Protein AF-L8TKL0-F1 (afdb_monomer)

Organism: NCBI:txid683150

Sequence (137 aa):
MTEVETFREHVNNALQTLDQMRPRPQVFVSSIPNIYQLWSVLKDNEVARLVWSAAQICQSMLASTNTPEMRQQVLDREIAFNAVLEQTCAQYKSCRTDGGAVFGYAFNASDVSRLDYFHPSLQGQANLAEVTWKAAW

pLDDT: mean 97.33, std 3.15, range [66.5, 98.88]

Nearest PDB structures (foldseek):
  1cnt-assembly2_3  TM=2.487E-01  e=6.424E-01  Homo sapiens
  7qhs-assembly1_H  TM=1.490E-01  e=6.641E+00  Saccharomyces cerevisiae

Structure (mmCIF, N/CA/C/O backbone):
data_AF-L8TKL0-F1
#
_entry.id   AF-L8TKL0-F1
#
loop_
_atom_site.group_PDB
_atom_site.id
_atom_site.type_symbol
_atom_site.label_atom_id
_atom_site.label_alt_id
_atom_site.label_comp_id
_atom_site.label_asym_id
_atom_site.label_entity_id
_atom_site.label_seq_id
_atom_site.pdbx_PDB_ins_code
_atom_site.Cartn_x
_atom_site.Cartn_y
_atom_site.Cartn_z
_atom_site.occupancy
_atom_site.B_iso_or_equiv
_atom_site.auth_seq_id
_atom_site.auth_comp_id
_atom_site.auth_asym_id
_atom_site.auth_atom_id
_atom_site.pdbx_PDB_model_num
ATOM 1 N N . MET A 1 1 ? 12.769 -6.707 2.321 1.00 92.88 1 MET A N 1
ATOM 2 C CA . MET A 1 1 ? 11.503 -6.161 2.867 1.00 92.88 1 MET A CA 1
ATOM 3 C C . MET A 1 1 ? 11.488 -6.418 4.366 1.00 92.88 1 MET A C 1
ATOM 5 O O . MET A 1 1 ? 12.154 -7.355 4.782 1.00 92.88 1 MET A O 1
ATOM 9 N N . THR A 1 2 ? 10.776 -5.620 5.166 1.00 96.38 2 THR A N 1
ATOM 10 C CA . THR A 1 2 ? 10.657 -5.815 6.628 1.00 96.38 2 THR A CA 1
ATOM 11 C C . THR A 1 2 ? 10.201 -7.232 6.962 1.00 96.38 2 THR A C 1
ATOM 13 O O . THR A 1 2 ? 9.262 -7.713 6.334 1.00 96.38 2 THR A O 1
ATOM 16 N N . GLU A 1 3 ? 10.833 -7.917 7.913 1.00 98.12 3 GLU A N 1
ATOM 17 C CA . GLU A 1 3 ? 10.375 -9.249 8.331 1.00 98.12 3 GLU A CA 1
ATOM 18 C C . GLU A 1 3 ? 8.951 -9.210 8.899 1.00 98.12 3 GLU A C 1
ATOM 20 O O . GLU A 1 3 ? 8.539 -8.216 9.499 1.00 98.12 3 GLU A O 1
ATOM 25 N N . VAL A 1 4 ? 8.182 -10.283 8.685 1.00 98.62 4 VAL A N 1
ATOM 26 C CA . VAL A 1 4 ? 6.749 -10.329 9.043 1.00 98.62 4 VAL A CA 1
ATOM 27 C C . VAL A 1 4 ? 6.541 -10.122 10.542 1.00 98.62 4 VAL A C 1
ATOM 29 O O . VAL A 1 4 ? 5.661 -9.360 10.932 1.00 98.62 4 VAL A O 1
ATOM 32 N N . GLU A 1 5 ? 7.385 -10.723 11.380 1.00 98.38 5 GLU A N 1
ATOM 33 C CA . GLU A 1 5 ? 7.281 -10.556 12.833 1.00 98.38 5 GLU A CA 1
ATOM 34 C C . GLU A 1 5 ? 7.685 -9.151 13.291 1.00 98.38 5 GLU A C 1
ATOM 36 O O . GLU A 1 5 ? 6.985 -8.559 14.105 1.00 98.38 5 GLU A O 1
ATOM 41 N N . THR A 1 6 ? 8.703 -8.534 12.684 1.00 98.81 6 THR A N 1
ATOM 42 C CA . THR A 1 6 ? 9.023 -7.119 12.950 1.00 98.81 6 THR A CA 1
ATOM 43 C C . THR A 1 6 ? 7.866 -6.197 12.551 1.00 98.81 6 THR A C 1
ATOM 45 O O . THR A 1 6 ? 7.536 -5.251 13.265 1.00 98.81 6 THR A O 1
ATOM 48 N N . PHE A 1 7 ? 7.207 -6.472 11.422 1.00 98.81 7 PHE A N 1
ATOM 49 C CA . PHE A 1 7 ? 6.014 -5.732 11.013 1.00 98.81 7 PHE A CA 1
ATOM 50 C C . PHE A 1 7 ? 4.872 -5.908 12.027 1.00 98.81 7 PHE A C 1
ATOM 52 O O . PHE A 1 7 ? 4.262 -4.921 12.438 1.00 98.81 7 PHE A O 1
ATOM 59 N N . ARG A 1 8 ? 4.632 -7.139 12.498 1.00 98.75 8 ARG A N 1
ATOM 60 C CA . ARG A 1 8 ? 3.637 -7.450 13.536 1.00 98.75 8 ARG A CA 1
ATOM 61 C C . ARG A 1 8 ? 3.903 -6.709 14.837 1.00 98.75 8 ARG A C 1
ATOM 63 O O . ARG A 1 8 ? 2.978 -6.112 15.382 1.00 98.75 8 ARG A O 1
ATOM 70 N N . GLU A 1 9 ? 5.141 -6.709 15.317 1.00 98.75 9 GLU A N 1
ATOM 71 C CA . GLU A 1 9 ? 5.538 -5.973 16.520 1.00 98.75 9 GLU A CA 1
ATOM 72 C C . GLU A 1 9 ? 5.222 -4.479 16.389 1.00 98.75 9 GLU A C 1
ATOM 74 O O . GLU A 1 9 ? 4.602 -3.892 17.277 1.00 98.75 9 GLU A O 1
ATOM 79 N N . HIS A 1 10 ? 5.571 -3.865 15.257 1.00 98.69 10 HIS A N 1
ATOM 80 C CA . HIS A 1 10 ? 5.300 -2.447 15.023 1.00 98.69 10 HIS A CA 1
ATOM 81 C C . HIS A 1 10 ? 3.797 -2.132 14.953 1.00 98.69 10 HIS A C 1
ATOM 83 O O . HIS A 1 10 ? 3.353 -1.158 15.564 1.00 98.69 10 HIS A O 1
ATOM 89 N N . VAL A 1 11 ? 3.002 -2.956 14.259 1.00 98.56 11 VAL A N 1
ATOM 90 C CA . VAL A 1 11 ? 1.540 -2.778 14.175 1.00 98.56 11 VAL A CA 1
ATOM 91 C C . VAL A 1 11 ? 0.889 -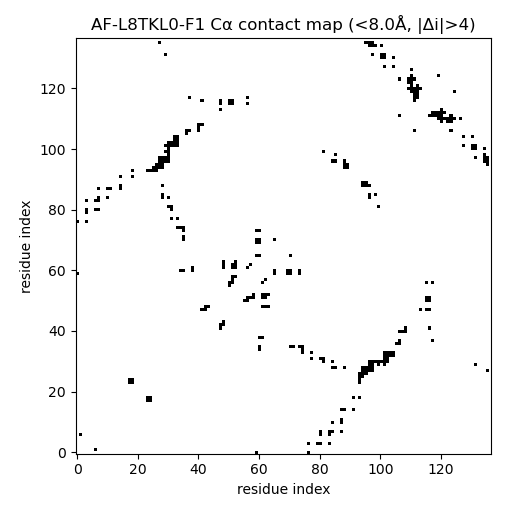2.963 15.551 1.00 98.56 11 VAL A C 1
ATOM 93 O O . VAL A 1 11 ? 0.063 -2.138 15.945 1.00 98.56 11 VAL A O 1
ATOM 96 N N . ASN A 1 12 ? 1.293 -3.985 16.314 1.00 98.44 12 ASN A N 1
ATOM 97 C CA . ASN A 1 12 ? 0.812 -4.216 17.680 1.00 98.44 12 ASN A CA 1
ATOM 98 C C . ASN A 1 12 ? 1.078 -2.997 18.574 1.00 98.44 12 ASN A C 1
ATOM 100 O O . ASN A 1 12 ? 0.162 -2.509 19.236 1.00 98.44 12 ASN A O 1
ATOM 104 N N . ASN A 1 13 ? 2.305 -2.468 18.559 1.00 98.56 13 ASN A N 1
ATOM 105 C CA . ASN A 1 13 ? 2.677 -1.309 19.373 1.00 98.56 13 ASN A CA 1
ATOM 106 C C . ASN A 1 13 ? 1.850 -0.065 19.008 1.00 98.56 13 ASN A C 1
ATOM 108 O O . ASN A 1 13 ? 1.400 0.670 19.893 1.00 98.56 13 ASN A O 1
ATOM 112 N N . ALA A 1 14 ? 1.597 0.159 17.714 1.00 98.25 14 ALA A N 1
ATOM 113 C CA . ALA A 1 14 ? 0.777 1.276 17.255 1.00 98.25 14 ALA A CA 1
ATOM 114 C C . ALA A 1 14 ? -0.682 1.151 17.730 1.00 98.25 14 ALA A C 1
ATOM 116 O O . ALA A 1 14 ? -1.221 2.095 18.309 1.00 98.25 14 ALA A O 1
ATOM 117 N N . LEU A 1 15 ? -1.315 -0.015 17.554 1.00 98.31 15 LEU A N 1
ATOM 118 C CA . LEU A 1 15 ? -2.707 -0.213 17.979 1.00 98.31 15 LEU A CA 1
ATOM 119 C C . LEU A 1 15 ? -2.864 -0.222 19.505 1.00 98.31 15 LEU A C 1
ATOM 121 O O . LEU A 1 15 ? -3.831 0.342 20.018 1.00 98.31 15 LEU A O 1
ATOM 125 N N . GLN A 1 16 ? -1.894 -0.771 20.244 1.00 97.88 16 GLN A N 1
ATOM 126 C CA . GLN A 1 16 ? -1.866 -0.688 21.705 1.00 97.88 16 GLN A CA 1
ATOM 127 C C . GLN A 1 16 ? -1.814 0.768 22.182 1.00 97.88 16 GLN A C 1
ATOM 129 O O . GLN A 1 16 ? -2.549 1.139 23.098 1.00 97.88 16 GLN A O 1
ATOM 134 N N . THR A 1 17 ? -0.986 1.597 21.539 1.00 98.31 17 THR A N 1
ATOM 135 C CA . THR A 1 17 ? -0.906 3.033 21.838 1.00 98.31 17 THR A CA 1
ATOM 136 C C . THR A 1 17 ? -2.263 3.710 21.637 1.00 98.31 17 THR A C 1
ATOM 138 O O . THR A 1 17 ? -2.733 4.430 22.519 1.00 98.31 17 THR A O 1
ATOM 141 N N . LEU A 1 18 ? -2.935 3.436 20.513 1.00 97.75 18 LEU A N 1
ATOM 142 C CA . LEU A 1 18 ? -4.249 4.009 20.209 1.00 97.75 18 LEU A CA 1
ATOM 143 C C . LEU A 1 18 ? -5.335 3.555 21.200 1.00 97.75 18 LEU A C 1
ATOM 145 O O . LEU A 1 18 ? -6.143 4.378 21.628 1.00 97.75 18 LEU A O 1
ATOM 149 N N . ASP A 1 19 ? -5.349 2.288 21.632 1.00 96.94 19 ASP A N 1
ATOM 150 C CA . ASP A 1 19 ? -6.354 1.780 22.586 1.00 96.94 19 ASP A CA 1
ATOM 151 C C . ASP A 1 19 ? -6.285 2.463 23.968 1.00 96.94 19 ASP A C 1
ATOM 153 O O . ASP A 1 19 ? -7.301 2.612 24.669 1.00 96.94 19 ASP A O 1
ATOM 157 N N . GLN A 1 20 ? -5.090 2.919 24.350 1.00 96.69 20 GLN A N 1
ATOM 158 C CA . GLN A 1 20 ? -4.825 3.598 25.617 1.00 96.69 20 GLN A CA 1
ATOM 159 C C . GLN A 1 20 ? -5.199 5.089 25.602 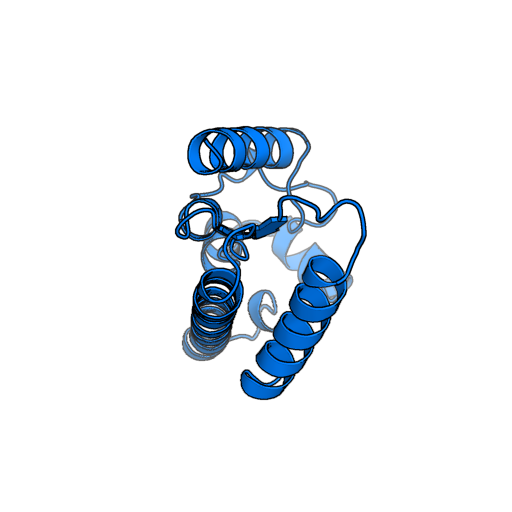1.00 96.69 20 GLN A C 1
ATOM 161 O O . GLN A 1 20 ? -5.400 5.668 26.672 1.00 96.69 20 GLN A O 1
ATOM 166 N N . MET A 1 21 ? -5.367 5.708 24.427 1.00 97.50 21 MET A N 1
ATOM 167 C CA . MET A 1 21 ? -5.749 7.121 24.315 1.00 97.50 21 MET A CA 1
ATOM 168 C C . MET A 1 21 ? -7.134 7.405 24.915 1.00 97.50 21 MET A C 1
ATOM 170 O O . MET A 1 21 ? -8.015 6.538 24.967 1.00 97.50 21 MET A O 1
ATOM 174 N N . ARG A 1 22 ? -7.338 8.641 25.386 1.00 97.06 22 ARG A N 1
ATOM 175 C CA . ARG A 1 22 ? -8.609 9.122 25.950 1.00 97.06 22 ARG A CA 1
ATOM 176 C C . ARG A 1 22 ? -8.983 10.477 25.313 1.00 97.06 22 ARG A C 1
ATOM 178 O O . ARG A 1 22 ? -8.188 11.405 25.436 1.00 97.06 22 ARG A O 1
ATOM 185 N N . PRO A 1 23 ? -10.164 10.609 24.666 1.00 95.44 23 PRO A N 1
ATOM 186 C CA . PRO A 1 23 ? -11.122 9.536 24.365 1.00 95.44 23 PRO A CA 1
ATOM 187 C C . PRO A 1 23 ? -10.510 8.465 23.443 1.00 95.44 23 PRO A C 1
ATOM 189 O O . PRO A 1 23 ? -9.603 8.759 22.667 1.00 95.44 23 PRO A O 1
ATOM 192 N N . ARG A 1 24 ? -10.981 7.213 23.553 1.00 96.19 24 ARG A N 1
ATOM 193 C CA . ARG A 1 24 ? -10.479 6.109 22.719 1.00 96.19 24 ARG A CA 1
ATOM 194 C C . ARG A 1 24 ? -10.919 6.328 21.261 1.00 96.19 24 ARG A C 1
ATOM 196 O O . ARG A 1 24 ? -12.126 6.439 21.032 1.00 96.19 24 ARG A O 1
ATOM 203 N N . PRO A 1 25 ? -9.995 6.362 20.286 1.00 97.00 25 PRO A N 1
ATOM 204 C CA . PRO A 1 25 ? -10.340 6.540 18.881 1.00 97.00 25 PRO A CA 1
ATOM 205 C C . PRO A 1 25 ? -10.997 5.286 18.289 1.00 97.00 25 PRO A C 1
ATOM 207 O O . PRO A 1 25 ? -10.759 4.162 18.737 1.00 97.00 25 PRO A O 1
ATOM 210 N N . GLN A 1 26 ? -11.798 5.486 17.241 1.00 96.81 26 GLN A N 1
ATOM 211 C CA . GLN A 1 26 ? -12.110 4.423 16.284 1.00 96.81 26 GLN A CA 1
ATOM 212 C C . GLN A 1 26 ? -10.942 4.312 15.305 1.00 96.81 26 GLN A C 1
ATOM 214 O O . GLN A 1 26 ? -10.427 5.331 14.844 1.00 96.81 26 GLN A O 1
ATOM 219 N N . VAL A 1 27 ? -10.520 3.090 15.006 1.00 97.62 27 VAL A N 1
ATOM 220 C CA . VAL A 1 27 ? -9.383 2.812 14.131 1.00 97.62 27 VAL A CA 1
ATOM 221 C C . VAL A 1 27 ? -9.881 2.068 12.902 1.00 97.62 27 VAL A C 1
ATOM 223 O O . VAL A 1 27 ? -10.584 1.067 13.015 1.00 97.62 27 VAL A O 1
ATOM 226 N N . PHE A 1 28 ? -9.496 2.555 11.728 1.00 97.75 28 PHE A N 1
ATOM 227 C CA . PHE A 1 28 ? -9.698 1.863 10.463 1.00 97.75 28 PHE A CA 1
ATOM 228 C C . PHE A 1 28 ? -8.336 1.500 9.875 1.00 97.75 28 PHE A C 1
ATOM 230 O O . PHE A 1 28 ? -7.479 2.371 9.716 1.00 97.75 28 PHE A O 1
ATOM 237 N N . VAL A 1 29 ? -8.136 0.220 9.573 1.00 98.19 29 VAL A N 1
ATOM 238 C CA . VAL A 1 29 ? -6.904 -0.310 8.983 1.00 98.19 29 VAL A CA 1
ATOM 239 C C . VAL A 1 29 ? -7.199 -0.751 7.554 1.00 98.19 29 VAL A C 1
ATOM 241 O O . VAL A 1 29 ? -7.833 -1.779 7.326 1.00 98.19 29 VAL A O 1
ATOM 244 N N . SER A 1 30 ? -6.734 0.037 6.588 1.00 98.31 30 SER A N 1
ATOM 245 C CA . SER A 1 30 ? -6.749 -0.349 5.175 1.00 98.31 30 SER A CA 1
ATOM 246 C C . SER A 1 30 ? -5.714 -1.438 4.916 1.00 98.31 30 SER A C 1
ATOM 248 O O . SER A 1 30 ? -4.591 -1.353 5.420 1.00 98.31 30 SER A O 1
ATOM 250 N N . SER A 1 31 ? -6.052 -2.406 4.069 1.00 98.69 31 SER A N 1
ATOM 251 C CA . SER A 1 31 ? -5.061 -3.308 3.491 1.00 98.69 31 SER A CA 1
ATOM 252 C C . SER A 1 31 ? -4.079 -2.534 2.602 1.00 98.69 31 SER A C 1
ATOM 254 O O . SER A 1 31 ? -4.414 -1.501 2.011 1.00 98.69 31 SER A O 1
ATOM 256 N N . ILE A 1 32 ? -2.839 -3.014 2.538 1.00 98.38 32 ILE A N 1
ATOM 257 C CA . ILE A 1 32 ? -1.809 -2.558 1.605 1.00 98.38 32 ILE A CA 1
ATOM 258 C C . ILE A 1 32 ? -2.289 -2.904 0.186 1.00 98.38 32 ILE A C 1
ATOM 260 O O . ILE A 1 32 ? -2.671 -4.057 -0.025 1.00 98.38 32 ILE A O 1
ATOM 264 N N . PRO A 1 33 ? -2.285 -1.963 -0.779 1.00 97.62 33 PRO A N 1
ATOM 265 C CA . PRO A 1 33 ? -2.666 -2.244 -2.163 1.00 97.62 33 PRO A CA 1
ATOM 266 C C . PRO A 1 33 ? -1.731 -3.262 -2.822 1.00 97.62 33 PRO A C 1
ATOM 268 O O . PRO A 1 33 ? -0.535 -3.258 -2.550 1.00 97.62 33 PRO A O 1
ATOM 271 N N . ASN A 1 34 ? -2.257 -4.080 -3.735 1.00 98.06 34 ASN A N 1
ATOM 272 C CA . ASN A 1 34 ? -1.480 -5.098 -4.442 1.00 98.06 34 ASN A CA 1
ATOM 273 C C . ASN A 1 34 ? -0.495 -4.467 -5.446 1.00 98.06 34 ASN A C 1
ATOM 275 O O . ASN A 1 34 ? -0.876 -4.080 -6.557 1.00 98.06 34 ASN A O 1
ATOM 279 N N . ILE A 1 35 ? 0.790 -4.398 -5.087 1.00 97.31 35 ILE A N 1
ATOM 280 C CA . ILE A 1 35 ? 1.806 -3.757 -5.938 1.00 97.31 35 ILE A CA 1
ATOM 281 C C . ILE A 1 35 ? 2.102 -4.604 -7.187 1.00 97.31 35 ILE A C 1
ATOM 283 O O . ILE A 1 35 ? 2.476 -4.064 -8.231 1.00 97.31 35 ILE A O 1
ATOM 287 N N . TYR A 1 36 ? 1.879 -5.922 -7.142 1.00 98.31 36 TYR A N 1
ATOM 288 C CA . TYR A 1 36 ? 2.024 -6.781 -8.323 1.00 98.31 36 TYR A CA 1
ATOM 289 C C . TYR A 1 36 ? 0.987 -6.421 -9.393 1.00 98.31 36 TYR A C 1
ATOM 291 O O . TYR A 1 36 ? 1.314 -6.349 -10.580 1.00 98.31 36 TYR A O 1
ATOM 299 N N . GLN A 1 37 ? -0.255 -6.148 -8.982 1.00 97.19 37 GLN A N 1
ATOM 300 C CA . GLN A 1 37 ? -1.312 -5.700 -9.886 1.00 97.19 37 GLN A CA 1
ATOM 301 C C . GLN A 1 37 ? -0.953 -4.344 -10.508 1.00 97.19 37 GLN A C 1
ATOM 303 O O . GLN A 1 37 ? -1.036 -4.210 -11.730 1.00 97.19 37 GLN A O 1
ATOM 308 N N . LEU A 1 38 ? -0.444 -3.395 -9.711 1.00 95.69 38 LEU A N 1
ATOM 309 C CA . LEU A 1 38 ? 0.038 -2.105 -10.216 1.00 95.69 38 LEU A CA 1
ATOM 310 C C . LEU A 1 38 ? 1.150 -2.278 -11.255 1.00 95.69 38 LEU A C 1
ATOM 312 O O . LEU A 1 38 ? 1.092 -1.684 -12.335 1.00 95.69 38 LEU A O 1
ATOM 316 N N . TRP A 1 39 ? 2.155 -3.108 -10.954 1.00 97.81 39 TRP A N 1
ATOM 317 C CA . TRP A 1 39 ? 3.222 -3.423 -11.902 1.00 97.81 39 TRP A CA 1
ATOM 318 C C . TRP A 1 39 ? 2.648 -4.014 -13.193 1.00 97.81 39 TRP A C 1
ATOM 320 O O . TRP A 1 39 ? 3.004 -3.558 -14.275 1.00 97.81 39 TRP A O 1
ATOM 330 N N . SER A 1 40 ? 1.726 -4.974 -13.095 1.00 97.56 40 SER A N 1
ATOM 331 C CA . SER A 1 40 ? 1.109 -5.637 -14.250 1.00 97.56 40 SER A CA 1
ATOM 332 C C . SER A 1 40 ? 0.411 -4.652 -15.197 1.00 97.56 40 SER A C 1
ATOM 334 O O . SER A 1 40 ? 0.531 -4.774 -16.414 1.00 97.56 40 SER A O 1
ATOM 336 N N . VAL A 1 41 ? -0.248 -3.626 -14.649 1.00 97.25 41 VAL A N 1
ATOM 337 C CA . VAL A 1 41 ? -0.949 -2.581 -15.418 1.00 97.25 41 VAL A CA 1
ATOM 338 C C . VAL A 1 41 ? 0.010 -1.686 -16.212 1.00 97.25 41 VAL A C 1
ATOM 340 O O . VAL A 1 41 ? -0.356 -1.176 -17.270 1.00 97.25 41 VAL A O 1
ATOM 343 N N . LEU A 1 42 ? 1.235 -1.481 -15.719 1.00 97.75 42 LEU A N 1
ATOM 344 C CA . LEU A 1 42 ? 2.194 -0.525 -16.286 1.00 97.75 42 LEU A CA 1
ATOM 345 C C . LEU A 1 42 ? 3.467 -1.164 -16.859 1.00 97.75 42 LEU A C 1
ATOM 347 O O . LEU A 1 42 ? 4.275 -0.449 -17.449 1.00 97.75 42 LEU A O 1
ATOM 351 N N . LYS A 1 43 ? 3.660 -2.485 -16.746 1.00 97.25 43 LYS A N 1
ATOM 352 C CA . LYS A 1 43 ? 4.909 -3.171 -17.137 1.00 97.25 43 LYS A CA 1
ATOM 353 C C . LYS A 1 43 ? 5.306 -2.958 -18.600 1.00 97.25 43 LYS A C 1
ATOM 355 O O . LYS A 1 43 ? 6.494 -2.942 -18.913 1.00 97.25 43 LYS A O 1
ATOM 360 N N . ASP A 1 44 ? 4.328 -2.765 -19.483 1.00 97.44 44 ASP A N 1
ATOM 361 C CA . ASP A 1 44 ? 4.556 -2.572 -20.919 1.00 97.44 44 ASP A CA 1
ATOM 362 C C . ASP A 1 44 ? 4.735 -1.082 -21.291 1.00 97.44 44 ASP A C 1
ATOM 364 O O . ASP A 1 44 ? 5.097 -0.761 -22.421 1.00 97.44 44 ASP A O 1
ATOM 368 N N . ASN A 1 45 ? 4.564 -0.154 -20.339 1.00 98.06 45 ASN A N 1
ATOM 369 C CA . ASN A 1 45 ? 4.818 1.272 -20.536 1.00 98.06 45 ASN A CA 1
ATOM 370 C C . ASN 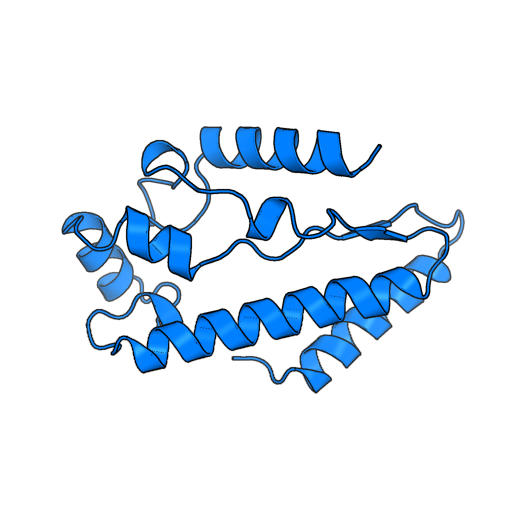A 1 45 ? 6.321 1.577 -20.400 1.00 98.06 45 ASN A C 1
ATOM 372 O O . ASN A 1 45 ? 6.913 1.461 -19.326 1.00 98.06 45 ASN A O 1
AT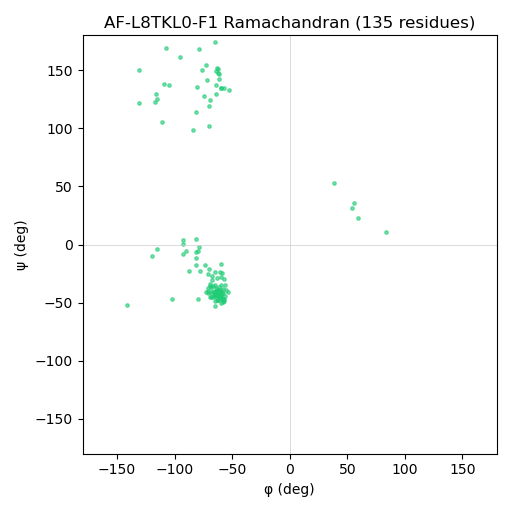OM 376 N N . GLU A 1 46 ? 6.952 1.993 -21.498 1.00 97.81 46 GLU A N 1
ATOM 377 C CA . GLU A 1 46 ? 8.401 2.228 -21.539 1.00 97.81 46 GLU A CA 1
ATOM 378 C C . GLU A 1 46 ? 8.847 3.401 -20.661 1.00 97.81 46 GLU A C 1
ATOM 380 O O . GLU A 1 46 ? 9.901 3.332 -20.027 1.00 97.81 46 GLU A O 1
ATOM 385 N N . VAL A 1 47 ? 8.026 4.453 -20.578 1.00 98.06 47 VAL A N 1
ATOM 386 C CA . VAL A 1 47 ? 8.304 5.626 -19.741 1.00 98.06 47 VAL A CA 1
ATOM 387 C C . VAL A 1 47 ? 8.219 5.246 -18.266 1.00 98.06 47 VAL A C 1
ATOM 389 O O . VAL A 1 47 ? 9.100 5.624 -17.500 1.00 98.06 47 VAL A O 1
ATOM 392 N N . ALA A 1 48 ? 7.225 4.442 -17.876 1.00 98.12 48 ALA A N 1
ATOM 393 C CA . ALA A 1 48 ? 7.112 3.922 -16.514 1.00 98.12 48 ALA A CA 1
ATOM 394 C C . ALA A 1 48 ? 8.361 3.120 -16.121 1.00 98.12 48 ALA A C 1
ATOM 396 O O . ALA A 1 48 ? 8.991 3.416 -15.107 1.00 98.12 48 ALA A O 1
ATOM 397 N N . ARG A 1 49 ? 8.790 2.173 -16.970 1.00 98.25 49 ARG A N 1
ATOM 398 C CA . ARG A 1 49 ? 10.009 1.378 -16.740 1.00 98.25 49 ARG A CA 1
ATOM 399 C C . ARG A 1 49 ? 11.262 2.246 -16.615 1.00 98.25 49 ARG A C 1
ATOM 401 O O . ARG A 1 49 ? 12.093 1.990 -15.742 1.00 98.25 49 ARG A O 1
ATOM 408 N N . LEU A 1 50 ? 11.399 3.267 -17.466 1.00 98.12 50 LEU A N 1
ATOM 409 C CA . LEU A 1 50 ? 12.516 4.211 -17.403 1.00 98.12 50 LEU A CA 1
ATOM 410 C C . LEU A 1 50 ? 12.512 4.986 -16.080 1.00 98.12 50 LEU A C 1
ATOM 412 O O . LEU A 1 50 ? 13.545 5.061 -15.419 1.00 98.12 50 LEU A O 1
ATOM 416 N N . VAL A 1 51 ? 11.358 5.526 -15.679 1.00 98.44 51 VAL A N 1
ATOM 417 C CA . VAL A 1 51 ? 11.209 6.296 -14.437 1.00 98.44 51 VAL A CA 1
ATOM 418 C C . VAL A 1 51 ? 11.496 5.425 -13.215 1.00 98.44 51 VAL A C 1
ATOM 420 O O . VAL A 1 51 ? 12.302 5.824 -12.377 1.00 98.44 51 VAL A O 1
ATOM 423 N N . TRP A 1 52 ? 10.932 4.216 -13.131 1.00 98.38 52 TRP A N 1
ATOM 424 C CA . TRP A 1 52 ? 11.203 3.295 -12.022 1.00 98.38 52 TRP A CA 1
ATOM 425 C C . TRP A 1 52 ? 12.688 2.962 -11.893 1.00 98.38 52 TRP A C 1
ATOM 427 O O . TRP A 1 52 ? 13.215 2.944 -10.782 1.00 98.38 52 TRP A O 1
ATOM 437 N N . SER A 1 53 ? 13.374 2.732 -13.018 1.00 97.81 53 SER A N 1
ATOM 438 C CA . SER A 1 53 ? 14.813 2.464 -13.028 1.00 97.81 53 SER A CA 1
ATOM 439 C C . SER A 1 53 ? 15.630 3.696 -12.638 1.00 97.81 53 SER A C 1
ATOM 441 O O . SER A 1 53 ? 16.559 3.582 -11.844 1.00 97.81 53 SER A O 1
ATOM 443 N N . ALA A 1 54 ? 15.320 4.874 -13.178 1.00 97.94 54 ALA A N 1
ATOM 444 C CA . ALA A 1 54 ? 16.097 6.087 -12.926 1.00 97.94 54 ALA A CA 1
ATOM 445 C C . ALA A 1 54 ? 15.920 6.605 -11.489 1.00 97.94 54 ALA A C 1
ATOM 447 O O . ALA A 1 54 ? 16.888 7.022 -10.859 1.00 97.94 54 ALA A O 1
ATOM 448 N N . ALA A 1 55 ? 14.696 6.541 -10.961 1.00 97.75 55 ALA A N 1
ATOM 449 C CA . ALA A 1 55 ? 14.350 7.025 -9.627 1.00 97.75 55 ALA A CA 1
ATOM 450 C C . ALA A 1 55 ? 14.440 5.945 -8.532 1.00 97.75 55 ALA A C 1
ATOM 452 O O . ALA A 1 55 ? 14.159 6.234 -7.372 1.00 97.75 55 ALA A O 1
ATOM 453 N N . GLN A 1 56 ? 14.822 4.709 -8.880 1.00 97.81 56 GLN A N 1
ATOM 454 C CA . GLN A 1 56 ? 14.970 3.584 -7.943 1.00 97.81 56 GLN A CA 1
ATOM 455 C C . GLN A 1 56 ? 13.692 3.287 -7.127 1.00 97.81 56 GLN A C 1
ATOM 457 O O . GLN A 1 56 ? 13.744 2.876 -5.967 1.00 97.81 56 GLN A O 1
ATOM 462 N N . ILE A 1 57 ? 12.518 3.461 -7.738 1.00 98.00 57 ILE A N 1
ATOM 463 C CA . ILE A 1 57 ? 11.220 3.292 -7.068 1.00 98.00 57 ILE A CA 1
ATOM 464 C C . ILE A 1 57 ? 10.940 1.802 -6.858 1.00 98.00 57 ILE A C 1
ATOM 466 O O . ILE A 1 57 ? 11.027 1.031 -7.808 1.00 98.00 57 ILE A O 1
ATOM 470 N N . CYS A 1 58 ? 10.619 1.400 -5.621 1.00 97.19 58 CYS A N 1
ATOM 471 C CA . CYS A 1 58 ? 10.172 0.049 -5.239 1.00 97.19 58 CYS A C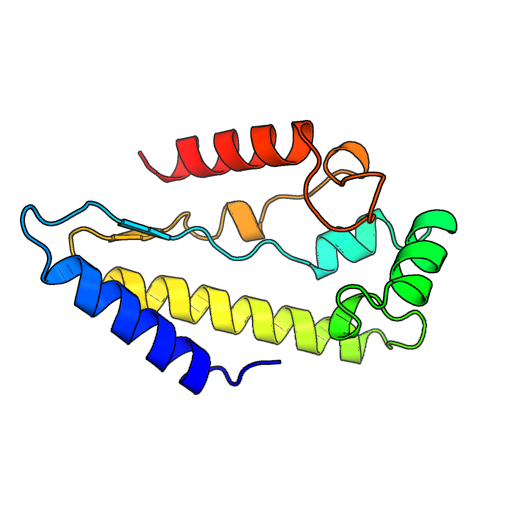A 1
ATOM 472 C C . CYS A 1 58 ? 10.901 -1.092 -5.986 1.00 97.19 58 CYS A C 1
ATOM 474 O O . CYS A 1 58 ? 10.278 -1.955 -6.607 1.00 97.19 58 CYS A O 1
ATOM 476 N N . GLN A 1 59 ? 12.240 -1.096 -5.961 1.00 98.00 59 GLN A N 1
ATOM 477 C CA . GLN A 1 59 ? 13.036 -2.012 -6.796 1.00 98.00 59 GLN A CA 1
ATOM 478 C C . GLN A 1 59 ? 12.746 -3.497 -6.538 1.00 98.00 59 GLN A C 1
ATOM 480 O O . GLN A 1 59 ? 12.890 -4.309 -7.447 1.00 98.00 59 GLN A O 1
ATOM 485 N N . SER A 1 60 ? 12.255 -3.853 -5.348 1.00 97.38 60 SER A N 1
ATOM 486 C CA . SER A 1 60 ? 11.797 -5.213 -5.053 1.00 97.38 60 SER A CA 1
ATOM 487 C C . SER A 1 60 ? 10.715 -5.707 -6.018 1.00 97.38 60 SER A C 1
ATOM 489 O O . SER A 1 60 ? 10.723 -6.883 -6.357 1.00 97.38 60 SER A O 1
ATOM 491 N N . MET A 1 61 ? 9.822 -4.833 -6.499 1.00 98.25 61 MET A N 1
ATOM 492 C CA . MET A 1 61 ? 8.810 -5.183 -7.506 1.00 98.25 61 MET A CA 1
ATOM 493 C C . MET A 1 61 ? 9.190 -4.690 -8.908 1.00 98.25 61 MET A C 1
ATOM 495 O O . MET A 1 61 ? 9.101 -5.438 -9.886 1.00 98.25 61 MET A O 1
ATOM 499 N N . LEU A 1 62 ? 9.621 -3.430 -9.017 1.00 98.25 62 LEU A N 1
ATOM 500 C CA . LEU A 1 62 ? 9.612 -2.684 -10.280 1.00 98.25 62 LEU A CA 1
ATOM 501 C C . LEU A 1 62 ? 10.913 -2.763 -11.081 1.00 98.25 62 LEU A C 1
ATOM 503 O O . LEU A 1 62 ? 10.932 -2.320 -12.231 1.00 98.25 62 LEU A O 1
ATOM 507 N N . ALA A 1 63 ? 11.986 -3.333 -10.524 1.00 98.00 63 ALA A N 1
ATOM 508 C CA . ALA A 1 63 ? 13.226 -3.494 -11.272 1.00 98.00 63 ALA A CA 1
ATOM 509 C C . ALA A 1 63 ? 12.987 -4.347 -12.530 1.00 98.00 63 ALA A C 1
ATOM 511 O O . ALA A 1 63 ? 12.326 -5.393 -12.498 1.00 98.00 63 ALA A O 1
ATOM 512 N N . SER A 1 64 ? 13.538 -3.898 -13.659 1.00 96.50 64 SER A N 1
ATOM 513 C CA . SER A 1 64 ? 13.418 -4.588 -14.951 1.00 96.50 64 SER A CA 1
ATOM 514 C C . SER A 1 64 ? 14.097 -5.959 -14.947 1.00 96.50 64 SER A C 1
ATOM 516 O O . SER A 1 64 ? 13.710 -6.836 -15.713 1.00 96.50 64 SER A O 1
ATOM 518 N N . THR A 1 65 ? 15.067 -6.154 -14.055 1.00 97.44 65 THR A N 1
ATOM 519 C CA . THR A 1 65 ? 15.817 -7.398 -13.862 1.00 97.44 65 THR A CA 1
ATOM 520 C C . THR A 1 65 ? 15.090 -8.435 -13.008 1.00 97.44 65 THR A C 1
ATOM 522 O O . THR A 1 65 ? 15.531 -9.581 -12.971 1.00 97.44 65 THR A O 1
ATOM 525 N N . ASN A 1 66 ? 13.993 -8.076 -12.329 1.00 98.44 66 ASN A N 1
ATOM 526 C CA . ASN A 1 66 ? 13.267 -9.031 -11.492 1.00 98.44 66 ASN A CA 1
ATOM 527 C C . ASN A 1 66 ? 12.672 -10.156 -12.344 1.00 98.44 66 ASN A C 1
ATOM 529 O O . ASN A 1 66 ? 12.052 -9.905 -13.385 1.00 98.44 66 ASN A O 1
ATOM 533 N N . THR A 1 67 ? 12.790 -11.392 -11.864 1.00 98.50 67 THR A N 1
ATOM 534 C CA . THR A 1 67 ? 12.091 -12.548 -12.440 1.00 98.50 67 THR A CA 1
ATOM 535 C C . THR A 1 67 ? 10.626 -12.582 -11.978 1.00 98.50 67 THR A C 1
ATOM 537 O O . THR A 1 67 ? 10.243 -11.835 -11.066 1.00 98.50 67 THR A O 1
ATOM 540 N N . PRO A 1 68 ? 9.765 -13.417 -12.587 1.00 98.44 68 PRO A N 1
ATOM 541 C CA . PRO A 1 68 ? 8.421 -13.663 -12.064 1.00 98.44 68 PRO A CA 1
ATOM 542 C C . PRO A 1 68 ? 8.422 -14.114 -10.595 1.00 98.44 68 PRO A C 1
ATOM 544 O O . PRO A 1 68 ? 7.632 -13.607 -9.804 1.00 98.44 68 PRO A O 1
ATOM 547 N N . GLU A 1 69 ? 9.355 -14.983 -10.203 1.00 98.50 69 GLU A N 1
ATOM 548 C CA . GLU A 1 69 ? 9.470 -15.519 -8.839 1.00 98.50 69 GLU A CA 1
ATOM 549 C C . GLU A 1 69 ? 9.840 -14.424 -7.835 1.00 98.50 69 GLU A C 1
ATOM 551 O O . GLU A 1 69 ? 9.269 -14.363 -6.749 1.00 98.50 69 GLU A O 1
ATOM 556 N N . MET A 1 70 ? 10.749 -13.514 -8.203 1.00 98.50 70 MET A N 1
ATOM 557 C CA . MET A 1 70 ? 11.101 -12.366 -7.358 1.00 98.50 70 MET A CA 1
ATOM 558 C C . MET A 1 70 ? 9.894 -11.458 -7.100 1.00 98.50 70 MET A C 1
ATOM 560 O O . MET A 1 70 ? 9.688 -11.007 -5.976 1.00 98.50 70 MET A O 1
ATOM 564 N N . ARG A 1 71 ? 9.057 -11.219 -8.118 1.00 98.69 71 ARG A N 1
ATOM 565 C CA . ARG A 1 71 ? 7.823 -10.435 -7.948 1.00 98.69 71 ARG A CA 1
ATOM 566 C C . ARG A 1 71 ? 6.792 -11.169 -7.098 1.00 98.69 71 ARG A C 1
ATOM 568 O O . ARG A 1 71 ? 6.125 -10.535 -6.282 1.00 98.69 71 ARG A O 1
ATOM 575 N N . GLN A 1 72 ? 6.699 -12.490 -7.243 1.00 98.62 72 GLN A N 1
ATOM 576 C CA .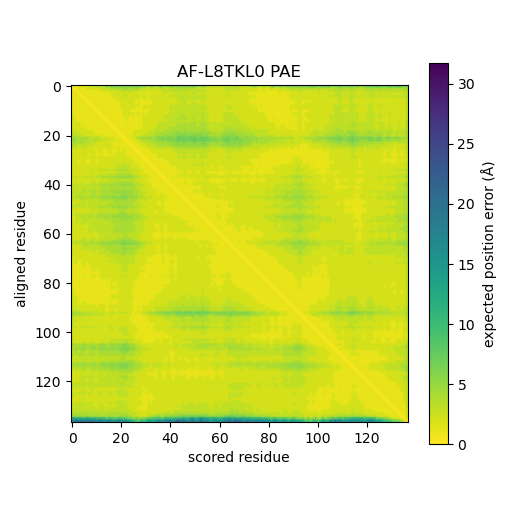 GLN A 1 72 ? 5.825 -13.309 -6.407 1.00 98.62 72 GLN A CA 1
ATOM 577 C C . GLN A 1 72 ? 6.236 -13.246 -4.930 1.00 98.62 72 GLN A C 1
ATOM 579 O O . GLN A 1 72 ? 5.374 -13.091 -4.077 1.00 98.62 72 GLN A O 1
ATOM 584 N N . GLN A 1 73 ? 7.536 -13.240 -4.616 1.00 98.56 73 GLN A N 1
ATOM 585 C CA . GLN A 1 73 ? 8.010 -13.078 -3.233 1.00 98.56 73 GLN A CA 1
ATOM 586 C C . GLN A 1 73 ? 7.556 -11.756 -2.593 1.00 98.56 73 GLN A C 1
ATOM 588 O O . GLN A 1 73 ? 7.277 -11.713 -1.394 1.00 98.56 73 GLN A O 1
ATOM 593 N N . VAL A 1 74 ? 7.471 -10.672 -3.373 1.00 98.56 74 VAL A N 1
ATOM 594 C CA . VAL A 1 74 ? 6.942 -9.388 -2.884 1.00 98.56 74 VAL A CA 1
ATOM 595 C C . VAL A 1 74 ? 5.444 -9.480 -2.624 1.00 98.56 74 VAL A C 1
ATOM 597 O O . VAL A 1 74 ? 4.993 -9.049 -1.564 1.00 98.56 74 VAL A O 1
ATOM 600 N N . LEU A 1 75 ? 4.692 -10.084 -3.548 1.00 98.69 75 LEU A N 1
ATOM 601 C CA . LEU A 1 75 ? 3.256 -10.310 -3.385 1.00 98.69 75 LEU A CA 1
ATOM 602 C C . LEU A 1 75 ? 2.960 -11.174 -2.149 1.00 98.69 75 LEU A C 1
ATOM 604 O O . LEU A 1 75 ? 2.103 -10.823 -1.344 1.00 98.69 75 LEU A O 1
ATOM 608 N N . ASP A 1 76 ? 3.715 -12.252 -1.944 1.00 98.75 76 ASP A N 1
ATOM 609 C CA . ASP A 1 76 ? 3.573 -13.129 -0.778 1.00 98.75 76 ASP A CA 1
ATOM 610 C C . ASP A 1 76 ? 3.857 -12.370 0.529 1.00 98.75 76 ASP A C 1
ATOM 612 O O . ASP A 1 76 ? 3.158 -12.546 1.531 1.00 98.75 76 ASP A O 1
ATOM 616 N N . ARG A 1 77 ? 4.856 -11.475 0.526 1.00 98.75 77 ARG A N 1
ATOM 617 C CA . ARG A 1 77 ? 5.161 -10.614 1.677 1.00 98.75 77 ARG A CA 1
ATOM 618 C C . ARG A 1 77 ? 4.050 -9.591 1.940 1.00 98.75 77 ARG A C 1
ATOM 620 O O . ARG A 1 77 ? 3.714 -9.383 3.102 1.00 98.75 77 ARG A O 1
ATOM 627 N N . GLU A 1 78 ? 3.462 -8.986 0.907 1.00 98.50 78 GLU A N 1
ATOM 628 C CA . GLU A 1 78 ? 2.289 -8.102 1.033 1.00 98.50 78 GLU A CA 1
ATOM 629 C C . GLU A 1 78 ? 1.069 -8.830 1.599 1.00 98.50 78 GLU A C 1
ATOM 631 O O . GLU A 1 78 ? 0.423 -8.320 2.515 1.00 98.50 78 GLU A O 1
ATOM 636 N N . ILE A 1 79 ? 0.784 -10.044 1.118 1.00 98.81 79 ILE A N 1
ATOM 637 C CA . ILE A 1 79 ? -0.299 -10.888 1.641 1.00 98.81 79 ILE A CA 1
ATOM 638 C C . ILE A 1 79 ? -0.064 -11.188 3.125 1.00 98.81 79 ILE A C 1
ATOM 640 O O . ILE A 1 79 ? -0.976 -11.035 3.939 1.00 98.81 79 ILE A O 1
ATOM 644 N N . ALA A 1 80 ? 1.164 -11.557 3.500 1.00 98.88 80 ALA A N 1
ATOM 645 C CA . ALA A 1 80 ? 1.514 -11.808 4.895 1.00 98.88 80 ALA A CA 1
ATOM 646 C C . ALA A 1 80 ? 1.341 -10.556 5.772 1.00 98.88 80 ALA A C 1
ATOM 648 O O . ALA A 1 80 ? 0.806 -10.650 6.876 1.00 98.88 80 ALA A O 1
ATOM 649 N N . PHE A 1 81 ? 1.739 -9.376 5.289 1.00 98.88 81 PHE A N 1
ATOM 650 C CA . PHE A 1 81 ? 1.504 -8.117 6.000 1.00 98.88 81 PHE A CA 1
ATOM 651 C C . PHE A 1 81 ? 0.015 -7.798 6.147 1.00 98.88 81 PHE A C 1
ATOM 653 O O . PHE A 1 81 ? -0.414 -7.418 7.233 1.00 98.88 81 PHE A O 1
ATOM 660 N N . ASN A 1 82 ? -0.792 -7.998 5.106 1.00 98.88 82 ASN A N 1
ATOM 661 C CA . ASN A 1 82 ? -2.236 -7.781 5.185 1.00 98.88 82 ASN A CA 1
ATOM 662 C C . ASN A 1 82 ? -2.911 -8.736 6.180 1.00 98.88 82 ASN A C 1
ATOM 664 O O . ASN A 1 82 ? -3.759 -8.299 6.956 1.00 98.88 82 ASN A O 1
ATOM 668 N N . ALA A 1 83 ? -2.463 -9.992 6.257 1.00 98.81 83 ALA A N 1
ATOM 669 C CA . ALA A 1 83 ? -2.916 -10.922 7.291 1.00 98.81 83 ALA A CA 1
ATOM 670 C C . ALA A 1 83 ? -2.535 -10.449 8.707 1.00 98.81 83 ALA A C 1
ATOM 672 O O . ALA A 1 83 ? -3.335 -10.566 9.633 1.00 98.81 83 ALA A O 1
ATOM 673 N N . VAL A 1 84 ? -1.336 -9.880 8.892 1.00 98.88 84 VAL A N 1
ATOM 674 C CA . VAL A 1 84 ? -0.930 -9.267 10.170 1.00 98.88 84 VAL A CA 1
ATOM 675 C C . VAL A 1 84 ? -1.838 -8.091 10.533 1.00 98.88 84 VAL A C 1
ATOM 677 O O . VAL A 1 84 ? -2.312 -8.026 11.666 1.00 98.88 84 VAL A O 1
ATOM 680 N N . LEU A 1 85 ? -2.101 -7.182 9.587 1.00 98.81 85 LEU A N 1
ATOM 681 C CA . LEU A 1 85 ? -2.988 -6.034 9.797 1.00 98.81 85 LEU A CA 1
ATOM 682 C C . LEU A 1 85 ? -4.380 -6.486 10.251 1.00 98.81 85 LEU A C 1
ATOM 684 O O . LEU A 1 85 ? -4.916 -5.945 11.219 1.00 98.81 85 LEU A O 1
ATOM 688 N N . GLU A 1 86 ? -4.927 -7.517 9.605 1.00 98.44 86 GLU A N 1
ATOM 689 C CA . GLU A 1 86 ? -6.224 -8.085 9.958 1.00 98.44 86 GLU A CA 1
ATOM 690 C C . GLU A 1 86 ? -6.232 -8.723 11.351 1.00 98.44 86 GLU A C 1
ATOM 692 O O . GLU A 1 86 ? -7.043 -8.356 12.207 1.00 98.44 86 GLU A O 1
ATOM 697 N N . GLN A 1 87 ? -5.289 -9.629 11.612 1.00 98.56 87 GLN A N 1
ATOM 698 C CA . GLN A 1 87 ? -5.190 -10.359 12.877 1.00 98.56 87 GLN A CA 1
ATOM 699 C C . GLN A 1 87 ? -4.960 -9.432 14.071 1.00 98.56 87 GLN A C 1
ATOM 701 O O . GLN A 1 87 ? -5.542 -9.633 15.138 1.00 98.56 87 GLN A O 1
ATOM 706 N N . THR A 1 88 ? -4.099 -8.426 13.919 1.00 98.38 88 THR A N 1
ATOM 707 C CA . THR A 1 88 ? -3.802 -7.486 14.999 1.00 98.38 88 THR A CA 1
ATOM 708 C C . THR A 1 88 ? -4.969 -6.532 15.239 1.00 98.38 88 THR A C 1
ATOM 710 O O . THR A 1 88 ? -5.325 -6.296 16.393 1.00 98.38 88 THR A O 1
ATOM 713 N N . CYS A 1 89 ? -5.625 -6.037 14.185 1.00 98.19 89 CYS A N 1
ATOM 714 C CA . CYS A 1 89 ? -6.807 -5.187 14.327 1.00 98.19 89 CYS A CA 1
ATOM 715 C C . CYS A 1 89 ? -7.950 -5.907 15.062 1.00 98.19 89 CYS A C 1
ATOM 717 O O . CYS A 1 89 ? -8.554 -5.329 15.966 1.00 98.19 89 CYS A O 1
ATOM 719 N N . ALA A 1 90 ? -8.182 -7.192 14.773 1.00 97.69 90 ALA A N 1
ATOM 720 C CA . ALA A 1 90 ? -9.236 -7.995 15.401 1.00 97.69 90 ALA A CA 1
ATOM 721 C C . ALA A 1 90 ? -9.124 -8.121 16.938 1.00 97.69 90 ALA A C 1
ATOM 723 O O . ALA A 1 90 ? -10.103 -8.466 17.602 1.00 97.69 90 ALA A O 1
ATOM 724 N N . GLN A 1 91 ? -7.963 -7.817 17.528 1.00 97.88 91 GLN A N 1
ATOM 725 C CA . GLN A 1 91 ? -7.772 -7.824 18.984 1.00 97.88 91 GLN A CA 1
ATOM 726 C C . GLN A 1 91 ? -8.451 -6.632 19.684 1.00 97.88 91 GLN A C 1
ATOM 728 O O . GLN A 1 91 ? -8.683 -6.678 20.895 1.00 97.88 91 GLN A O 1
ATOM 733 N N . TYR A 1 92 ? -8.803 -5.572 18.948 1.00 96.94 92 TYR A N 1
ATOM 734 C CA . TYR A 1 92 ? -9.325 -4.323 19.502 1.00 96.94 92 TYR A CA 1
ATOM 735 C C . TYR A 1 92 ? -10.755 -4.057 19.032 1.00 96.94 92 TYR A C 1
ATOM 737 O O . TYR A 1 92 ? -11.019 -3.886 17.847 1.00 96.94 92 TYR A O 1
ATOM 745 N N . LYS A 1 93 ? -11.696 -3.911 19.976 1.00 92.88 93 LYS A N 1
ATOM 746 C CA . LYS A 1 93 ? -13.123 -3.670 19.663 1.00 92.88 93 LYS A CA 1
ATOM 747 C C . LYS A 1 93 ? -13.394 -2.378 18.881 1.00 92.88 93 LYS A C 1
ATOM 749 O O . LYS A 1 93 ? -14.449 -2.259 18.269 1.00 92.88 93 LYS A O 1
ATOM 754 N N . SER A 1 94 ? -12.497 -1.395 18.962 1.00 94.69 94 SER A N 1
ATOM 755 C CA . SER A 1 94 ? -12.597 -0.124 18.236 1.00 94.69 94 SER A CA 1
ATOM 756 C C . SER A 1 94 ? -11.872 -0.138 16.890 1.00 94.69 94 SER A C 1
ATOM 758 O O . SER A 1 94 ? -11.805 0.907 16.250 1.00 94.69 94 SER A O 1
ATOM 760 N N . CYS A 1 95 ? -11.306 -1.275 16.475 1.00 97.56 95 CYS A N 1
ATOM 761 C CA . CYS A 1 95 ? -10.598 -1.414 15.211 1.00 97.56 95 CYS A CA 1
ATOM 762 C C . CYS A 1 95 ? -11.447 -2.177 14.188 1.00 97.56 95 CYS A C 1
ATOM 764 O O . CYS A 1 95 ? -12.083 -3.180 14.514 1.00 97.56 95 CYS A O 1
ATOM 766 N N . ARG A 1 96 ? -1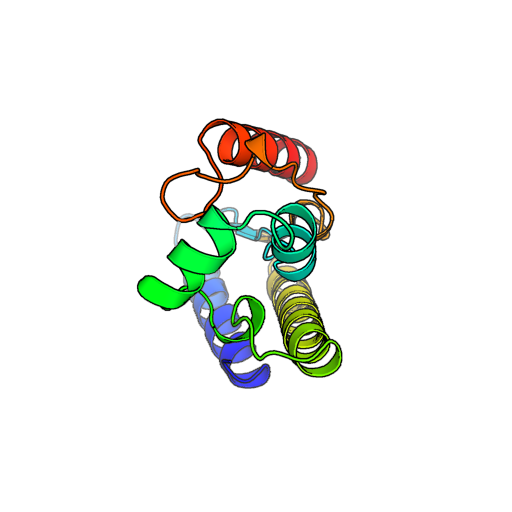1.456 -1.691 12.946 1.00 96.88 96 ARG A N 1
ATOM 767 C CA . ARG A 1 96 ? -12.057 -2.353 11.784 1.00 96.88 96 ARG A CA 1
ATOM 768 C C . ARG A 1 96 ? -11.072 -2.359 10.627 1.00 96.88 96 ARG A C 1
ATOM 770 O O . ARG A 1 96 ? -10.263 -1.441 10.499 1.00 96.88 96 ARG A O 1
ATOM 777 N N . THR A 1 97 ? -11.168 -3.370 9.780 1.00 97.56 97 THR A N 1
ATOM 778 C CA . THR A 1 97 ? -10.382 -3.465 8.549 1.00 97.56 97 THR A CA 1
ATOM 779 C C . THR A 1 97 ? -11.262 -3.213 7.336 1.00 97.56 97 THR A C 1
ATOM 781 O O . THR A 1 97 ? -12.487 -3.191 7.437 1.00 97.56 97 THR A O 1
ATOM 784 N N . ASP A 1 98 ? -10.634 -3.056 6.178 1.00 98.00 98 ASP A N 1
ATOM 785 C CA . ASP A 1 98 ? -11.320 -3.033 4.888 1.00 98.00 98 ASP A CA 1
ATOM 786 C C . ASP A 1 98 ? -11.636 -4.437 4.330 1.00 98.00 98 ASP A C 1
ATOM 788 O O . ASP A 1 98 ? -12.070 -4.553 3.186 1.00 98.00 98 ASP A O 1
ATOM 792 N N . GLY A 1 99 ? -11.356 -5.511 5.081 1.00 96.56 99 GLY A N 1
ATOM 793 C CA . GLY A 1 99 ? -11.521 -6.894 4.618 1.00 96.56 99 GLY A CA 1
ATOM 794 C C . GLY A 1 99 ? -10.704 -7.247 3.367 1.00 96.56 99 GLY A C 1
ATOM 795 O O . GLY A 1 99 ? -11.088 -8.151 2.628 1.00 96.56 99 GLY A O 1
ATOM 796 N N . GLY A 1 100 ? -9.619 -6.516 3.084 1.00 97.88 100 GLY A N 1
ATOM 797 C CA . GLY A 1 100 ? -8.821 -6.695 1.870 1.00 97.88 100 GLY A CA 1
ATOM 798 C C . GLY A 1 100 ? -9.368 -5.969 0.638 1.00 97.88 100 GLY A C 1
ATOM 799 O O . GLY A 1 100 ? -8.885 -6.217 -0.467 1.00 97.88 100 GLY A O 1
ATOM 800 N N . ALA A 1 101 ? -10.357 -5.081 0.788 1.00 98.19 101 ALA A N 1
ATOM 801 C CA . ALA A 1 101 ? -10.963 -4.372 -0.338 1.00 98.19 101 ALA A CA 1
ATOM 802 C C . ALA A 1 101 ? -9.952 -3.524 -1.131 1.00 98.19 101 ALA A C 1
ATOM 804 O O . ALA A 1 101 ? -10.010 -3.509 -2.361 1.00 98.19 101 ALA A O 1
ATOM 805 N N . VAL A 1 102 ? -9.000 -2.860 -0.462 1.00 98.38 102 VAL A N 1
ATOM 806 C CA . VAL A 1 102 ? -7.939 -2.102 -1.146 1.00 98.38 102 VAL A CA 1
ATOM 807 C C . VAL A 1 102 ? -6.932 -3.024 -1.832 1.00 98.38 102 VAL A C 1
ATOM 809 O O . VAL A 1 102 ? -6.560 -2.767 -2.975 1.00 98.38 102 VAL A O 1
ATOM 812 N N . PHE A 1 103 ? -6.526 -4.125 -1.201 1.00 98.50 103 PHE A N 1
ATOM 813 C CA . PHE A 1 103 ? -5.665 -5.127 -1.837 1.00 98.50 103 PHE A CA 1
ATOM 814 C C . PHE A 1 103 ? -6.323 -5.756 -3.076 1.00 98.50 103 PHE A C 1
ATOM 816 O O . PHE A 1 103 ? -5.651 -6.024 -4.070 1.00 98.50 103 PHE A O 1
ATOM 823 N N . GLY A 1 104 ? -7.643 -5.957 -3.033 1.00 97.50 104 GLY A N 1
ATOM 824 C CA . GLY A 1 104 ? -8.447 -6.460 -4.146 1.00 97.50 104 GLY A CA 1
ATOM 825 C C . GLY A 1 104 ? -8.800 -5.417 -5.211 1.00 97.50 104 GLY A C 1
ATOM 826 O O . GLY A 1 104 ? -9.393 -5.779 -6.229 1.00 97.50 104 GLY A O 1
ATOM 827 N N . TYR A 1 105 ? -8.462 -4.139 -5.012 1.00 97.25 105 TYR A N 1
ATOM 828 C CA . TYR A 1 105 ? -8.752 -3.093 -5.987 1.00 97.25 105 TYR A CA 1
ATOM 829 C C . TYR A 1 105 ? -7.876 -3.260 -7.236 1.00 97.25 105 TYR A C 1
ATOM 831 O O . TYR A 1 105 ? -6.647 -3.201 -7.183 1.00 97.25 105 TYR A O 1
ATOM 839 N N . ALA A 1 106 ? -8.521 -3.453 -8.386 1.00 96.00 106 ALA A N 1
ATOM 840 C CA . ALA A 1 106 ? -7.844 -3.548 -9.670 1.00 96.00 106 ALA A CA 1
ATOM 841 C C . ALA A 1 106 ? -7.593 -2.143 -10.238 1.00 96.00 106 ALA A C 1
ATOM 843 O O . ALA A 1 106 ? -8.482 -1.549 -10.849 1.00 96.00 106 ALA A O 1
ATOM 844 N N . PHE A 1 107 ? -6.380 -1.614 -10.055 1.00 93.56 107 PHE A N 1
ATOM 845 C CA . PHE A 1 107 ? -5.996 -0.323 -10.622 1.00 93.56 107 PHE A CA 1
ATOM 846 C C . PHE A 1 107 ? -6.068 -0.334 -12.148 1.00 93.56 107 PHE A C 1
ATOM 848 O O . PHE A 1 107 ? -5.664 -1.299 -12.802 1.00 93.56 107 PHE A O 1
ATOM 855 N N . ASN A 1 108 ? -6.503 0.790 -12.711 1.00 95.88 108 ASN A N 1
ATOM 856 C CA . ASN A 1 108 ? -6.264 1.139 -14.107 1.00 95.88 108 ASN A CA 1
ATOM 857 C C . ASN A 1 108 ? -5.023 2.030 -14.227 1.00 95.88 108 ASN A C 1
ATOM 859 O O . ASN A 1 108 ? -4.631 2.703 -13.277 1.00 95.88 108 ASN A O 1
ATOM 863 N N . ALA A 1 109 ? -4.442 2.134 -15.424 1.00 96.75 109 ALA A N 1
ATOM 864 C CA . ALA A 1 109 ? -3.288 3.014 -15.643 1.00 96.75 109 ALA A CA 1
ATOM 865 C C . ALA A 1 109 ? -3.590 4.497 -15.323 1.00 96.75 109 ALA A C 1
ATOM 867 O O . ALA A 1 109 ? -2.690 5.238 -14.941 1.00 96.75 109 ALA A O 1
ATOM 868 N N . SER A 1 110 ? -4.850 4.938 -15.450 1.00 96.81 110 SER A N 1
ATOM 869 C CA . SER A 1 110 ? -5.307 6.285 -15.059 1.00 96.81 110 SER A CA 1
ATOM 870 C C . SER A 1 110 ? -5.327 6.521 -13.547 1.00 96.81 110 SER A C 1
ATOM 872 O O . SER A 1 110 ? -5.291 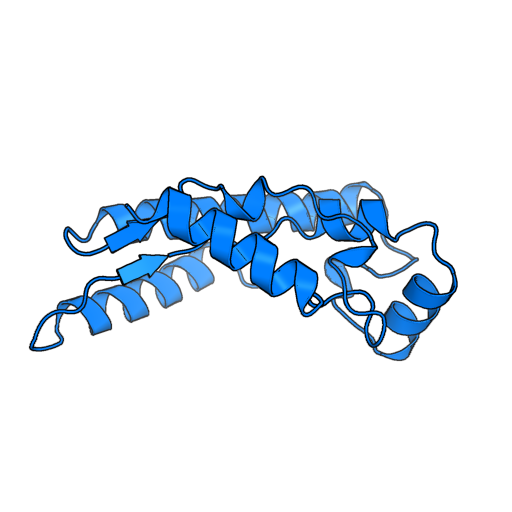7.670 -13.100 1.00 96.81 110 SER A O 1
ATOM 874 N N . ASP A 1 111 ? -5.372 5.449 -12.761 1.00 97.69 111 ASP A N 1
ATOM 875 C CA . ASP A 1 111 ? -5.394 5.514 -11.302 1.00 97.69 111 ASP A CA 1
ATOM 876 C C . ASP A 1 111 ? -3.984 5.701 -10.730 1.00 97.69 111 ASP A C 1
ATOM 878 O O . ASP A 1 111 ? -3.838 5.936 -9.535 1.00 97.69 111 ASP A O 1
ATOM 882 N N . VAL A 1 112 ? -2.945 5.648 -11.570 1.00 98.00 112 VAL A N 1
ATOM 883 C CA . VAL A 1 112 ? -1.542 5.810 -11.182 1.00 98.00 112 VAL A CA 1
ATOM 884 C C . VAL A 1 112 ? -1.006 7.149 -11.688 1.00 98.00 112 VAL A C 1
ATOM 886 O O . VAL A 1 112 ? -1.297 7.596 -12.800 1.00 98.00 112 VAL A O 1
ATOM 889 N N . SER A 1 113 ? -0.230 7.829 -10.849 1.00 97.31 113 SER A N 1
ATOM 890 C CA . SER A 1 113 ? 0.417 9.094 -11.176 1.00 97.31 113 SER A CA 1
ATOM 891 C C . SER A 1 113 ? 1.358 8.939 -12.369 1.00 97.31 113 SER A C 1
ATOM 893 O O . SER A 1 113 ? 2.191 8.042 -12.408 1.00 97.31 113 SER A O 1
ATOM 895 N N . ARG A 1 114 ? 1.298 9.869 -13.328 1.00 96.06 114 ARG A N 1
ATOM 896 C CA . ARG A 1 114 ? 2.245 9.917 -14.458 1.00 96.06 114 ARG A CA 1
ATOM 897 C C . ARG A 1 114 ? 3.601 10.533 -14.092 1.00 96.06 114 ARG A C 1
ATOM 899 O O . ARG A 1 114 ? 4.463 10.630 -14.960 1.00 96.06 114 ARG A O 1
ATOM 906 N N . LEU A 1 115 ? 3.773 10.998 -12.850 1.00 95.94 115 LEU A N 1
ATOM 907 C CA . LEU A 1 115 ? 5.038 11.569 -12.379 1.00 95.94 115 LEU A CA 1
ATOM 908 C C . LEU A 1 115 ? 6.035 10.472 -12.005 1.00 95.94 115 LEU A C 1
ATOM 910 O O . LEU A 1 115 ? 7.188 10.523 -12.416 1.00 95.94 115 LEU A O 1
ATOM 914 N N . ASP A 1 116 ? 5.577 9.478 -11.245 1.00 97.31 116 ASP A N 1
ATOM 915 C CA . ASP A 1 116 ? 6.410 8.394 -10.719 1.00 97.31 116 ASP A CA 1
ATOM 916 C C . ASP A 1 116 ? 5.970 7.003 -11.197 1.00 97.31 116 ASP A C 1
ATOM 918 O O . ASP A 1 116 ? 6.698 6.031 -11.000 1.00 97.31 116 ASP A O 1
ATOM 922 N N . TYR A 1 117 ? 4.805 6.905 -11.849 1.00 98.00 117 TYR A N 1
ATOM 923 C CA . TYR A 1 117 ? 4.203 5.649 -12.291 1.00 98.00 117 TYR A CA 1
ATOM 924 C C . TYR A 1 117 ? 4.042 4.636 -11.148 1.00 98.00 117 TYR A C 1
ATOM 926 O O . TYR A 1 117 ? 4.130 3.433 -11.374 1.00 98.00 117 TYR A O 1
ATOM 934 N N . PHE A 1 118 ? 3.830 5.109 -9.917 1.00 98.00 118 PHE A N 1
ATOM 935 C CA . PHE A 1 118 ? 3.746 4.260 -8.733 1.00 98.00 118 PHE A CA 1
ATOM 936 C C . PHE A 1 118 ? 2.681 4.714 -7.735 1.00 98.00 118 PHE A C 1
ATOM 938 O O . PHE A 1 118 ? 1.831 3.918 -7.349 1.00 98.00 118 PHE A O 1
ATOM 945 N N . HIS A 1 119 ? 2.675 5.978 -7.317 1.00 97.94 119 HIS A N 1
ATOM 946 C CA . HIS A 1 119 ? 1.668 6.428 -6.359 1.00 97.94 119 HIS A CA 1
ATOM 947 C C . HIS A 1 119 ? 0.308 6.622 -7.044 1.00 97.94 119 HIS A C 1
ATOM 949 O O . HIS A 1 119 ? 0.263 6.986 -8.225 1.00 97.94 119 HIS A O 1
ATOM 955 N N . PRO A 1 120 ? -0.815 6.443 -6.324 1.00 97.94 120 PRO A N 1
ATOM 956 C CA . PRO A 1 120 ? -2.129 6.730 -6.878 1.00 97.94 120 PRO A CA 1
ATOM 957 C C . PRO A 1 120 ? -2.248 8.183 -7.366 1.00 97.94 120 PRO A C 1
ATOM 959 O O . PRO A 1 120 ? -1.859 9.131 -6.674 1.00 97.94 120 PRO A O 1
ATOM 962 N N . SER A 1 121 ? -2.817 8.364 -8.559 1.00 98.19 121 SER A N 1
ATOM 963 C CA . SER A 1 121 ? -3.215 9.675 -9.080 1.00 98.19 121 SER A CA 1
ATOM 964 C C . SER A 1 121 ? -4.330 10.279 -8.217 1.00 98.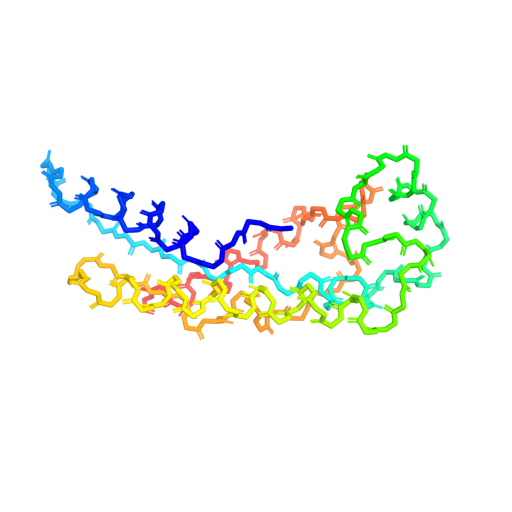19 121 SER A C 1
ATOM 966 O O . SER A 1 121 ? -4.879 9.610 -7.344 1.00 98.19 121 SER A O 1
ATOM 968 N N . LEU A 1 122 ? -4.730 11.528 -8.478 1.00 98.38 122 LEU A N 1
ATOM 969 C CA . LEU A 1 122 ? -5.905 12.106 -7.807 1.00 98.38 122 LEU A CA 1
ATOM 970 C C . LEU A 1 122 ? -7.160 11.236 -7.995 1.00 98.38 122 LEU A C 1
ATOM 972 O O . LEU A 1 122 ? -7.914 11.037 -7.047 1.00 98.38 122 LEU A O 1
ATOM 976 N N . GLN A 1 123 ? -7.346 10.666 -9.191 1.00 98.06 123 GLN A N 1
ATOM 977 C CA . GLN A 1 123 ? -8.433 9.724 -9.456 1.00 98.06 123 GLN A CA 1
ATOM 978 C C . GLN A 1 123 ? -8.252 8.423 -8.667 1.00 98.06 123 GLN A C 1
ATOM 980 O O . GLN A 1 123 ? -9.201 7.953 -8.049 1.00 98.06 123 GLN A O 1
ATOM 985 N N . GLY A 1 124 ? -7.039 7.860 -8.643 1.00 98.00 124 GLY A N 1
ATOM 986 C CA . GLY A 1 124 ? -6.757 6.644 -7.879 1.00 98.00 124 GLY A CA 1
ATOM 987 C C . GLY A 1 124 ? -7.007 6.822 -6.381 1.00 98.00 124 GLY A C 1
ATOM 988 O O . GLY A 1 124 ? -7.618 5.963 -5.755 1.00 98.00 124 GLY A O 1
ATOM 989 N N . GLN A 1 125 ? -6.619 7.966 -5.813 1.00 98.19 125 GLN A N 1
ATOM 990 C CA . GLN A 1 125 ? -6.920 8.310 -4.420 1.00 98.19 125 GLN A CA 1
ATOM 991 C C . GLN A 1 125 ? -8.429 8.431 -4.178 1.00 98.19 125 GLN A C 1
ATOM 993 O O . GLN A 1 125 ? -8.916 7.923 -3.171 1.00 98.19 125 GLN A O 1
ATOM 998 N N . ALA A 1 126 ? -9.178 9.043 -5.103 1.00 98.38 126 ALA A N 1
ATOM 999 C CA . ALA A 1 126 ? -10.636 9.132 -5.005 1.00 98.38 126 ALA A CA 1
ATOM 1000 C C . ALA A 1 126 ? -11.302 7.744 -5.050 1.00 98.38 126 ALA A C 1
ATOM 1002 O O . ALA A 1 126 ? -12.188 7.463 -4.245 1.00 98.38 126 ALA A O 1
ATOM 1003 N N . ASN A 1 127 ? -10.831 6.850 -5.925 1.00 98.00 127 ASN A N 1
ATOM 1004 C CA . ASN A 1 127 ? -11.353 5.486 -6.029 1.00 98.00 127 ASN A CA 1
ATOM 1005 C C . ASN A 1 127 ? -11.061 4.676 -4.760 1.00 98.00 127 ASN A C 1
ATOM 1007 O O . ASN A 1 127 ? -11.953 4.019 -4.231 1.00 98.00 127 ASN A O 1
ATOM 1011 N N . LEU A 1 128 ? -9.839 4.755 -4.223 1.00 97.69 128 LEU A N 1
ATOM 1012 C CA . LEU A 1 128 ? -9.493 4.091 -2.962 1.00 97.69 128 LEU A CA 1
ATOM 1013 C C . LEU A 1 128 ? -10.280 4.665 -1.774 1.00 97.69 128 LEU A C 1
ATOM 1015 O O . LEU A 1 128 ? -10.669 3.916 -0.876 1.00 97.69 128 LEU A O 1
ATOM 1019 N N . ALA A 1 129 ? -10.570 5.969 -1.773 1.00 97.69 129 ALA A N 1
ATOM 1020 C CA . ALA A 1 129 ? -11.449 6.576 -0.778 1.00 97.69 129 ALA A CA 1
ATOM 1021 C C . ALA A 1 129 ? -12.878 6.017 -0.875 1.00 97.69 129 ALA A C 1
ATOM 1023 O O . ALA A 1 129 ? -13.473 5.687 0.145 1.00 97.69 129 ALA A O 1
ATOM 1024 N N . GLU A 1 130 ? -13.420 5.834 -2.082 1.00 97.25 130 GLU A N 1
ATOM 1025 C CA . GLU A 1 130 ? -14.735 5.210 -2.271 1.00 97.25 130 GLU A CA 1
ATOM 1026 C C . GLU A 1 130 ? -14.752 3.739 -1.816 1.00 97.25 130 GLU A C 1
ATOM 1028 O O . GLU A 1 130 ? -15.693 3.309 -1.144 1.00 97.25 130 GLU A O 1
ATOM 1033 N N . VAL A 1 131 ? -13.705 2.973 -2.142 1.00 97.31 131 VAL A N 1
ATOM 1034 C CA . VAL A 1 131 ? -13.539 1.574 -1.708 1.00 97.31 131 VAL A CA 1
ATOM 1035 C C . VAL A 1 131 ? -13.514 1.476 -0.184 1.00 97.31 131 VAL A C 1
ATOM 1037 O O . VAL A 1 131 ? -14.270 0.703 0.403 1.00 97.31 131 VAL A O 1
ATOM 1040 N N . THR A 1 132 ? -12.682 2.289 0.468 1.00 97.19 132 THR A N 1
ATOM 1041 C CA . THR A 1 132 ? -12.549 2.275 1.931 1.00 97.19 132 THR A CA 1
ATOM 1042 C C . THR A 1 132 ? -13.793 2.813 2.632 1.00 97.19 132 THR A C 1
ATOM 1044 O O . THR A 1 132 ? -14.177 2.273 3.666 1.00 97.19 132 THR A O 1
ATOM 1047 N N . TRP A 1 133 ? -14.489 3.798 2.054 1.00 95.88 133 TRP A N 1
ATOM 1048 C CA . TRP A 1 133 ? -15.754 4.303 2.594 1.00 95.88 133 TRP A CA 1
ATOM 1049 C C . TRP A 1 133 ? -16.832 3.217 2.656 1.00 95.88 133 TRP A C 1
ATOM 1051 O O . TRP A 1 133 ? -17.499 3.081 3.679 1.00 95.88 133 TRP A O 1
ATOM 1061 N N . LYS A 1 134 ? -16.969 2.410 1.593 1.00 95.50 134 LYS A N 1
ATOM 1062 C CA . LYS A 1 134 ? -17.919 1.283 1.540 1.00 95.50 134 LYS A CA 1
ATOM 1063 C C . LYS A 1 134 ? -17.558 0.145 2.495 1.00 95.50 134 LYS A C 1
ATOM 1065 O O . LYS A 1 134 ? -18.438 -0.606 2.891 1.00 95.50 134 LYS A O 1
ATOM 1070 N N . ALA A 1 135 ? -16.277 -0.009 2.823 1.00 93.38 135 ALA A N 1
ATOM 1071 C CA . ALA A 1 135 ? -15.805 -1.063 3.717 1.00 93.38 135 ALA A CA 1
ATOM 1072 C C . ALA A 1 135 ? -15.846 -0.659 5.202 1.00 93.38 135 ALA A C 1
ATOM 1074 O O . ALA A 1 135 ? -15.877 -1.521 6.077 1.00 93.38 135 ALA A O 1
ATOM 1075 N N . ALA A 1 136 ? -15.837 0.641 5.507 1.00 82.50 136 ALA A N 1
ATOM 1076 C CA . ALA A 1 136 ? -15.775 1.135 6.880 1.00 82.50 136 ALA A CA 1
ATOM 1077 C C . ALA A 1 136 ? -17.122 1.066 7.639 1.00 82.50 136 ALA A C 1
ATOM 1079 O O . ALA A 1 136 ? -17.109 1.032 8.882 1.00 82.50 136 ALA A O 1
ATOM 1080 N N . TRP A 1 137 ? -18.261 1.037 6.925 1.00 66.50 137 TRP A N 1
ATOM 1081 C CA . TRP A 1 137 ? -19.608 1.213 7.493 1.00 66.50 137 TRP A CA 1
ATOM 1082 C C . TRP A 1 137 ? -20.684 0.355 6.832 1.00 66.50 137 TRP A C 1
ATOM 1084 O O . TRP A 1 137 ? -20.874 0.483 5.603 1.00 66.50 137 TRP A O 1
#

Radius of gyration: 16.45 Å; Cα contacts (8 Å, |Δi|>4): 178; chains: 1; bounding box: 36×28×48 Å

Foldseek 3Di:
DDDLVNLLVVLLVVVVVQCPDVVRAQAEAEQDAQQLLLCVQCVPPPLLLVLCVVVVPPCQQRHPPDDPVSNVVVRVSSVSSRVSSVVSQVVDPSYDYLVCQRNPDRDHQQQADPVNSGDGDPVVVVVVVVSSVVSVD

Secondary structure (DSSP, 8-state):
---HHHHHHHHHHHHHHHHHSSSPPPEEEPPPP-HHHHHHHHTT-HHHHHHHHHHTTTHHHH-TT--HHHHHHHHHHHHHHHHHHHHHHTT-TTEEE-TTTTTT----GGGB-TTTSSSB-HHHHHHHHHHHHHHH-

Mean predicted aligned error: 2.42 Å

Solvent-accessible surface area (backbone atoms only — not comparable to full-atom values): 7790 Å² total; per-residue (Å²): 129,84,52,68,66,61,50,42,54,53,53,48,54,52,52,55,55,46,67,70,40,84,80,62,62,78,43,79,46,73,34,67,60,44,62,60,58,53,45,66,61,40,67,87,38,66,66,42,52,49,45,22,61,74,70,59,44,64,52,76,61,55,36,89,82,56,51,72,65,50,37,47,55,48,46,54,50,50,53,53,48,38,51,42,56,50,60,56,35,70,75,37,94,51,37,44,51,33,86,43,51,48,34,67,53,81,70,53,69,75,24,32,22,90,86,61,59,66,53,63,16,78,61,24,49,52,51,51,48,54,55,47,56,65,42,74,106